Protein AF-X1IRZ3-F1 (afdb_monomer_lite)

Secondary structure (DSSP, 8-state):
-HHHHTT-SSGGGGHHHHHHHHHHHHHHHS---HHHHHHHHHHHH-

Organism: NCBI:txid412755

Sequence (46 aa):
MKCEQLGFKNYEKFINEIMDTTHTIITKKKYINEKELEELIQKIIR

Structure (mmCIF, N/CA/C/O backbone):
data_AF-X1IRZ3-F1
#
_entry.id   AF-X1IRZ3-F1
#
loop_
_atom_site.group_PDB
_atom_site.id
_atom_site.type_symbol
_atom_site.label_atom_id
_atom_site.label_alt_id
_atom_site.label_comp_id
_atom_site.label_asym_id
_atom_site.label_entity_id
_atom_site.label_seq_id
_atom_site.pdbx_PDB_ins_code
_atom_site.Cartn_x
_atom_site.Cartn_y
_atom_site.Cartn_z
_atom_site.occupancy
_atom_site.B_iso_or_equiv
_atom_site.auth_seq_id
_atom_site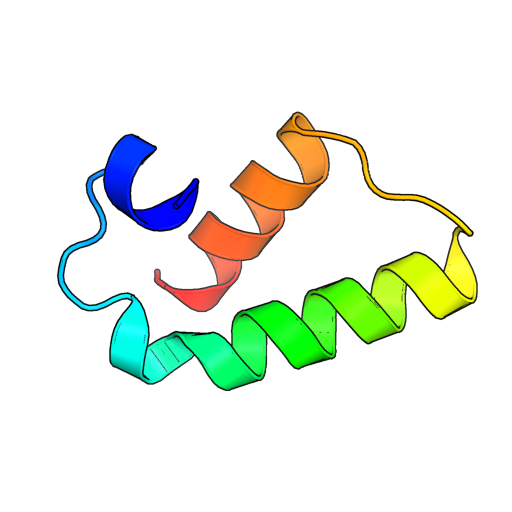.auth_comp_id
_atom_site.auth_asym_id
_atom_site.auth_atom_id
_atom_site.pdbx_PDB_model_num
ATOM 1 N N . MET A 1 1 ? 0.668 13.185 -5.998 1.00 75.19 1 MET A N 1
ATOM 2 C CA . MET A 1 1 ? 0.200 11.983 -5.260 1.00 75.19 1 MET A CA 1
ATOM 3 C C . MET A 1 1 ? 1.233 11.581 -4.198 1.00 75.19 1 MET A C 1
ATOM 5 O O . MET A 1 1 ? 2.399 11.914 -4.377 1.00 75.19 1 MET A O 1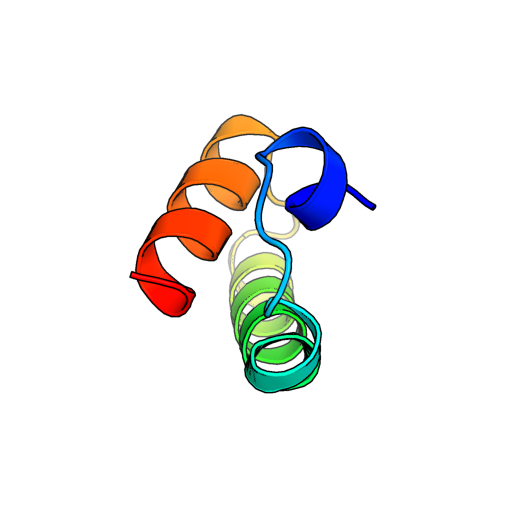
ATOM 9 N N . LYS A 1 2 ? 0.869 10.878 -3.107 1.00 83.75 2 LYS A N 1
ATOM 10 C CA . LYS A 1 2 ? 1.833 10.494 -2.043 1.00 83.75 2 LYS A CA 1
ATOM 11 C C . LYS A 1 2 ? 2.992 9.630 -2.573 1.00 83.75 2 LYS A C 1
ATOM 13 O O . LYS A 1 2 ? 4.129 9.829 -2.169 1.00 83.75 2 LYS A O 1
ATOM 18 N N . CYS A 1 3 ? 2.737 8.760 -3.554 1.00 84.56 3 CYS A N 1
ATOM 19 C CA . CYS A 1 3 ? 3.774 7.974 -4.236 1.00 84.56 3 CYS A CA 1
ATOM 20 C C . CYS A 1 3 ? 4.851 8.845 -4.912 1.00 84.56 3 CYS A C 1
ATOM 22 O O . CYS A 1 3 ? 6.035 8.538 -4.811 1.00 84.56 3 CYS A O 1
ATOM 24 N N . GLU A 1 4 ? 4.459 9.955 -5.547 1.00 86.12 4 GLU A N 1
ATOM 25 C CA . GLU A 1 4 ? 5.396 10.906 -6.166 1.00 86.12 4 GLU A CA 1
ATOM 26 C C . GLU A 1 4 ? 6.203 11.671 -5.113 1.00 86.12 4 GLU A C 1
ATOM 28 O O . GLU A 1 4 ? 7.401 11.876 -5.288 1.00 86.12 4 GLU A O 1
ATOM 33 N N . GLN A 1 5 ? 5.573 12.042 -3.991 1.00 87.00 5 GLN A N 1
ATOM 34 C CA . GLN A 1 5 ? 6.259 12.676 -2.856 1.00 87.00 5 GLN A CA 1
ATOM 35 C C . GLN A 1 5 ? 7.299 11.745 -2.216 1.00 87.00 5 GLN A C 1
ATOM 37 O O . GLN A 1 5 ? 8.320 12.214 -1.724 1.00 87.00 5 GLN A O 1
ATOM 42 N N . LEU A 1 6 ? 7.061 10.430 -2.261 1.00 86.88 6 LEU A N 1
ATOM 43 C CA . LEU A 1 6 ? 8.008 9.395 -1.837 1.00 86.88 6 LEU A CA 1
ATOM 44 C C . LEU A 1 6 ? 9.078 9.077 -2.903 1.00 86.88 6 LEU A C 1
ATOM 46 O O . LEU A 1 6 ? 9.956 8.253 -2.661 1.00 86.88 6 LEU A O 1
ATOM 50 N N . GLY A 1 7 ? 9.031 9.719 -4.076 1.00 88.75 7 GLY A N 1
ATOM 51 C CA . GLY A 1 7 ? 10.020 9.556 -5.145 1.00 88.75 7 GLY A CA 1
ATOM 52 C C . GLY A 1 7 ? 9.809 8.337 -6.050 1.00 88.75 7 GLY A C 1
ATOM 53 O O . GLY A 1 7 ? 10.671 8.032 -6.879 1.00 88.75 7 GLY A O 1
ATOM 54 N N . PHE A 1 8 ? 8.676 7.637 -5.942 1.00 87.62 8 PHE A N 1
ATOM 55 C CA . PHE A 1 8 ? 8.384 6.493 -6.802 1.00 87.62 8 PHE A CA 1
ATOM 56 C C . PHE A 1 8 ? 7.950 6.967 -8.187 1.00 87.62 8 PHE A C 1
ATOM 58 O O . PHE A 1 8 ? 6.898 7.574 -8.330 1.00 87.62 8 PHE A O 1
ATOM 65 N N . LYS A 1 9 ? 8.748 6.665 -9.220 1.00 84.31 9 LYS A N 1
ATOM 66 C CA . LYS A 1 9 ? 8.451 7.031 -10.620 1.00 84.31 9 LYS A CA 1
ATOM 67 C C . LYS A 1 9 ? 7.625 5.985 -11.373 1.00 84.31 9 LYS A C 1
ATOM 69 O O . LYS A 1 9 ? 6.908 6.331 -12.295 1.00 84.31 9 LYS A O 1
ATOM 74 N N . ASN A 1 10 ? 7.691 4.720 -10.955 1.00 84.94 10 ASN A N 1
ATOM 75 C CA . ASN A 1 10 ? 6.976 3.600 -11.584 1.00 84.94 10 ASN A CA 1
ATOM 76 C C . ASN A 1 10 ? 5.690 3.213 -10.833 1.00 84.94 10 ASN A C 1
ATOM 78 O O . ASN A 1 10 ? 5.191 2.101 -10.999 1.00 84.94 10 ASN A O 1
ATOM 82 N N . TYR A 1 11 ? 5.173 4.103 -9.981 1.00 85.25 11 TYR A N 1
ATOM 83 C CA . TYR A 1 11 ? 4.024 3.821 -9.116 1.00 85.25 11 TYR A CA 1
ATOM 84 C C . TYR A 1 11 ? 2.746 3.494 -9.898 1.00 85.25 11 TYR A C 1
ATOM 86 O O . TYR A 1 11 ? 1.900 2.769 -9.389 1.00 85.25 11 TYR A O 1
ATOM 94 N N . GLU A 1 12 ? 2.621 3.975 -11.139 1.00 88.19 12 GLU A N 1
ATOM 95 C CA . GLU A 1 12 ? 1.471 3.715 -1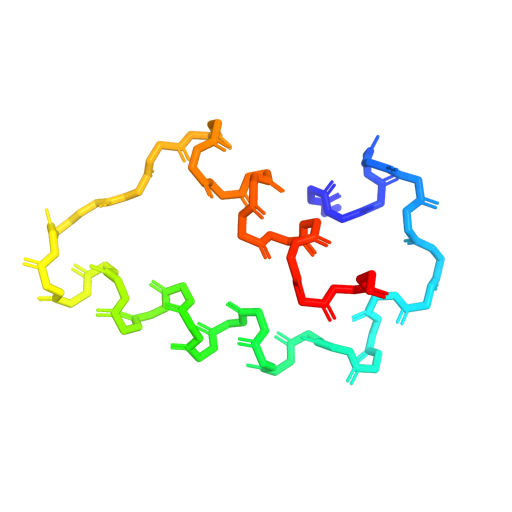2.012 1.00 88.19 12 GLU A CA 1
ATOM 96 C C . GLU A 1 12 ? 1.239 2.218 -12.246 1.00 88.19 12 GLU A C 1
ATOM 98 O O . GLU A 1 12 ? 0.097 1.776 -12.327 1.00 88.19 12 GLU A O 1
ATOM 103 N N . LYS A 1 13 ? 2.307 1.407 -12.271 1.00 90.75 13 LYS A N 1
ATOM 104 C CA . LYS A 1 13 ? 2.197 -0.057 -12.408 1.00 90.75 13 LYS A CA 1
ATOM 105 C C . LYS A 1 13 ? 1.558 -0.723 -11.191 1.00 90.75 13 LYS A C 1
ATOM 107 O O . LYS A 1 13 ? 0.988 -1.799 -11.316 1.00 90.75 13 LYS A O 1
ATOM 112 N N . PHE A 1 14 ? 1.654 -0.074 -10.036 1.00 91.06 14 PHE A N 1
ATOM 113 C CA . PHE A 1 14 ? 1.210 -0.586 -8.744 1.00 91.06 14 PHE A CA 1
ATOM 114 C C . PHE A 1 14 ? -0.031 0.144 -8.228 1.00 91.06 14 PHE A C 1
ATOM 116 O O . PHE A 1 14 ? -0.504 -0.148 -7.134 1.00 91.06 14 PHE A O 1
ATOM 123 N N . ILE A 1 15 ? -0.572 1.109 -8.982 1.00 90.75 15 ILE A N 1
ATOM 124 C CA . ILE A 1 15 ? -1.603 2.010 -8.461 1.00 90.75 15 ILE A CA 1
ATOM 125 C C . ILE A 1 15 ? -2.882 1.270 -8.075 1.00 90.75 15 ILE A C 1
ATOM 127 O O . ILE A 1 15 ? -3.443 1.533 -7.014 1.00 90.75 15 ILE A O 1
ATOM 131 N N . ASN A 1 16 ? -3.288 0.295 -8.889 1.00 93.31 16 ASN A N 1
ATOM 132 C CA . ASN A 1 16 ? -4.459 -0.530 -8.613 1.00 93.31 16 ASN A CA 1
ATOM 133 C C . ASN A 1 16 ? -4.248 -1.368 -7.349 1.00 93.31 16 ASN A C 1
ATOM 135 O O . ASN A 1 16 ? -5.110 -1.398 -6.482 1.00 93.31 16 ASN A O 1
ATOM 139 N N . GLU A 1 17 ? -3.066 -1.963 -7.188 1.00 93.31 17 GLU A N 1
ATOM 140 C CA . GLU A 1 17 ? -2.737 -2.768 -6.009 1.00 93.31 17 GLU A CA 1
ATOM 141 C C . GLU A 1 17 ? -2.676 -1.919 -4.730 1.00 93.31 17 GLU A C 1
ATOM 143 O O . GLU A 1 17 ? -3.202 -2.313 -3.685 1.00 93.31 17 GLU A O 1
ATOM 148 N N . ILE A 1 18 ? -2.097 -0.715 -4.814 1.00 92.56 18 ILE A N 1
ATOM 149 C CA . ILE A 1 18 ? -2.083 0.259 -3.716 1.00 92.56 18 ILE A CA 1
ATOM 150 C C . ILE A 1 18 ? -3.516 0.626 -3.332 1.00 92.56 18 ILE A C 1
ATOM 152 O O . ILE A 1 18 ? -3.845 0.627 -2.143 1.00 92.56 18 ILE A O 1
ATOM 156 N N . MET A 1 19 ? -4.377 0.904 -4.312 1.00 92.50 19 MET A N 1
ATOM 157 C CA . MET A 1 19 ? -5.777 1.244 -4.072 1.00 92.50 19 MET A CA 1
ATOM 158 C C . MET A 1 19 ? -6.564 0.090 -3.451 1.00 92.50 19 MET A C 1
ATOM 160 O O . MET A 1 19 ? -7.232 0.310 -2.440 1.00 92.50 19 MET A O 1
ATOM 164 N N . ASP A 1 20 ? -6.450 -1.125 -3.982 1.00 94.81 20 ASP A N 1
ATOM 165 C CA . ASP A 1 20 ? -7.169 -2.304 -3.485 1.00 94.81 20 ASP A CA 1
ATOM 166 C C . ASP A 1 20 ? -6.747 -2.664 -2.058 1.00 94.81 20 ASP A C 1
ATOM 168 O O . ASP A 1 20 ? -7.583 -2.929 -1.181 1.00 94.81 20 ASP A O 1
ATOM 172 N N . THR A 1 21 ? -5.443 -2.609 -1.784 1.00 92.31 21 THR A N 1
ATOM 173 C CA . THR A 1 21 ? -4.908 -2.885 -0.447 1.00 92.31 21 THR A CA 1
ATOM 174 C C . THR A 1 21 ? -5.346 -1.805 0.540 1.00 92.31 21 THR A C 1
ATOM 176 O O . THR A 1 21 ? -5.811 -2.117 1.641 1.00 92.31 21 THR A O 1
ATOM 179 N N . THR A 1 22 ? -5.272 -0.534 0.136 1.00 92.62 22 THR A N 1
ATOM 180 C CA . THR A 1 22 ? -5.731 0.597 0.956 1.00 92.62 22 THR A CA 1
ATOM 181 C C . THR A 1 22 ? -7.228 0.489 1.243 1.00 92.62 22 THR A C 1
ATOM 183 O O . THR A 1 22 ? -7.644 0.620 2.394 1.00 92.62 22 THR A O 1
ATOM 186 N N . HIS A 1 23 ? -8.041 0.171 0.233 1.00 93.56 23 HIS A N 1
ATOM 187 C CA . HIS A 1 23 ? -9.480 -0.025 0.384 1.00 93.56 23 HIS A CA 1
ATOM 188 C C . HIS A 1 23 ? -9.797 -1.179 1.343 1.00 93.56 23 HIS A C 1
ATOM 190 O O . HIS A 1 23 ? -10.618 -1.028 2.245 1.00 93.56 23 HIS A O 1
ATOM 196 N N . THR A 1 24 ? -9.092 -2.306 1.225 1.00 93.25 24 THR A N 1
ATOM 197 C CA . THR A 1 24 ? -9.249 -3.456 2.129 1.00 93.25 24 THR A CA 1
ATOM 198 C C . THR A 1 24 ? -8.959 -3.085 3.585 1.00 93.25 24 THR A C 1
ATOM 200 O O . THR A 1 24 ? -9.683 -3.504 4.494 1.00 93.25 24 THR A O 1
ATOM 203 N N . ILE A 1 25 ? -7.911 -2.294 3.825 1.00 91.44 25 ILE A N 1
ATOM 204 C CA . ILE A 1 25 ? -7.562 -1.829 5.172 1.00 91.44 25 ILE A CA 1
ATOM 205 C C . ILE A 1 25 ? -8.614 -0.859 5.695 1.00 91.44 25 ILE A C 1
ATOM 207 O O . ILE A 1 25 ? -9.080 -1.044 6.817 1.00 91.44 25 ILE A O 1
ATOM 211 N N . ILE A 1 26 ? -9.031 0.1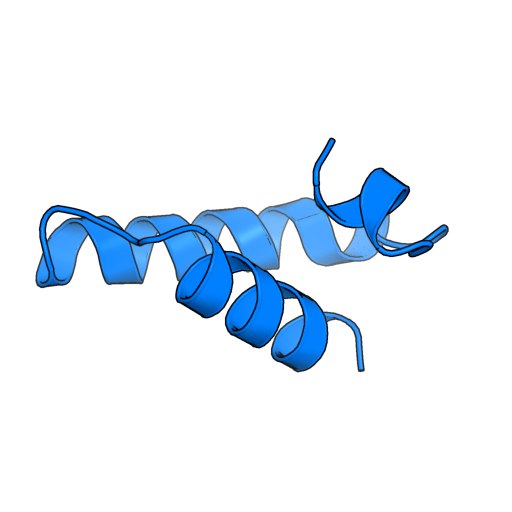24 4.896 1.00 92.75 26 ILE A N 1
ATOM 212 C CA . ILE A 1 26 ? -10.055 1.097 5.296 1.00 92.75 26 ILE A CA 1
ATOM 213 C C . ILE A 1 26 ? -11.370 0.385 5.622 1.00 92.75 26 ILE A C 1
ATOM 215 O O . ILE A 1 26 ? -11.980 0.686 6.643 1.00 92.75 26 ILE A O 1
ATOM 219 N N . THR A 1 27 ? -11.775 -0.620 4.849 1.00 93.62 27 THR A N 1
ATOM 220 C CA . THR A 1 27 ? -12.988 -1.401 5.138 1.00 93.62 27 THR A CA 1
ATOM 221 C C . THR A 1 27 ? -12.903 -2.141 6.480 1.00 93.62 27 THR A C 1
ATOM 223 O O . THR A 1 27 ? -13.913 -2.282 7.168 1.00 93.62 27 THR A O 1
ATOM 226 N N . LYS A 1 28 ? -11.707 -2.568 6.912 1.00 92.06 28 LYS A N 1
ATOM 227 C CA . LYS A 1 28 ? -11.499 -3.246 8.208 1.00 92.06 28 LYS A CA 1
ATOM 228 C C . LYS A 1 28 ? -11.315 -2.280 9.384 1.00 92.06 28 LYS A C 1
ATOM 230 O O . LYS A 1 28 ? -11.897 -2.488 10.444 1.00 92.06 28 LYS A O 1
ATOM 235 N N . LYS A 1 29 ? -10.481 -1.250 9.220 1.00 90.81 29 LYS A N 1
ATOM 236 C CA . LYS A 1 29 ? -10.054 -0.316 10.281 1.00 90.81 29 LYS A CA 1
ATOM 237 C C . LYS A 1 29 ? -10.856 0.987 10.322 1.00 90.81 29 LYS A C 1
ATOM 239 O O . LYS A 1 29 ? -10.693 1.759 11.261 1.00 90.81 29 LYS A O 1
ATOM 244 N N . LYS A 1 30 ? -11.707 1.246 9.325 1.00 88.88 30 LYS A N 1
ATOM 245 C CA . LYS A 1 30 ? -12.451 2.499 9.070 1.00 88.88 30 LYS A CA 1
ATOM 246 C C . LYS A 1 30 ? -11.596 3.723 8.730 1.00 88.88 30 LYS A C 1
ATOM 248 O O . LYS A 1 30 ? -12.146 4.717 8.270 1.00 88.88 30 LYS A O 1
ATOM 253 N N . TYR A 1 31 ? -10.280 3.663 8.916 1.00 90.38 31 TYR A N 1
ATOM 254 C CA . TYR A 1 31 ? -9.339 4.695 8.496 1.00 90.38 31 TYR A CA 1
ATOM 255 C C . TYR A 1 31 ? -7.933 4.107 8.314 1.00 90.38 31 TYR A C 1
ATOM 257 O O . TYR A 1 31 ? -7.642 3.001 8.772 1.00 90.38 31 TYR A O 1
ATOM 265 N N . ILE A 1 32 ? -7.066 4.869 7.654 1.00 91.25 32 ILE A N 1
ATOM 266 C CA . ILE A 1 32 ? -5.626 4.631 7.561 1.00 91.25 32 ILE A CA 1
ATOM 267 C C . ILE A 1 32 ? -4.933 5.969 7.815 1.00 91.25 32 ILE A C 1
ATOM 269 O O . ILE A 1 32 ? -5.387 6.998 7.306 1.00 91.25 32 ILE A O 1
ATOM 273 N N . ASN A 1 33 ? -3.897 5.991 8.649 1.00 93.00 33 ASN A N 1
ATOM 274 C CA . ASN A 1 33 ? -3.115 7.212 8.848 1.00 93.00 33 ASN A CA 1
ATOM 275 C C . ASN A 1 33 ? -2.001 7.343 7.795 1.00 93.00 33 ASN A C 1
ATOM 277 O O . ASN A 1 33 ? -1.705 6.408 7.054 1.00 93.00 33 ASN A O 1
ATOM 281 N N . GLU A 1 34 ? -1.378 8.518 7.727 1.00 90.88 34 GLU A N 1
ATOM 282 C CA . GLU A 1 34 ? -0.362 8.818 6.715 1.00 90.88 34 GLU A CA 1
ATOM 283 C C . GLU A 1 34 ? 0.843 7.870 6.779 1.00 90.88 34 GLU A C 1
ATOM 285 O O . GLU A 1 34 ? 1.278 7.370 5.745 1.00 90.88 34 GLU A O 1
ATOM 290 N N . LYS A 1 35 ? 1.330 7.550 7.982 1.00 92.50 35 LYS A N 1
ATOM 291 C CA . LYS A 1 35 ? 2.467 6.641 8.171 1.00 92.50 35 LYS A CA 1
ATOM 292 C C . LYS A 1 35 ? 2.135 5.214 7.723 1.00 92.50 35 LYS A C 1
ATOM 294 O O . LYS A 1 35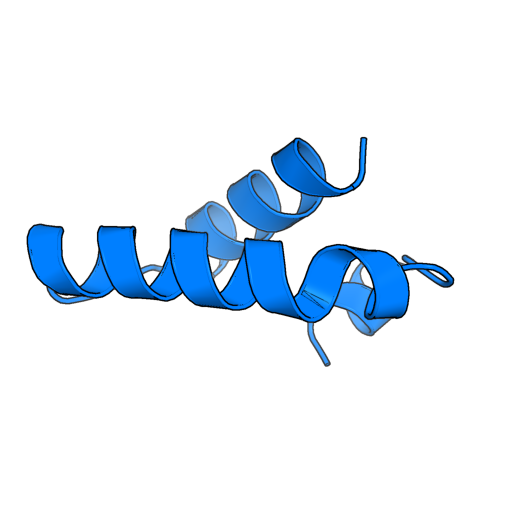 ? 2.937 4.579 7.049 1.00 92.50 35 LYS A O 1
ATOM 299 N N . GLU A 1 36 ? 0.941 4.725 8.051 1.00 92.38 36 GLU A N 1
ATOM 300 C CA . GLU A 1 36 ? 0.466 3.410 7.596 1.00 92.38 36 GLU A CA 1
ATOM 301 C C . GLU A 1 36 ? 0.350 3.349 6.067 1.00 92.38 36 GLU A C 1
ATOM 303 O O . GLU A 1 36 ? 0.695 2.336 5.458 1.00 92.38 36 GLU A O 1
ATOM 308 N N . LEU A 1 37 ? -0.113 4.434 5.438 1.00 92.31 37 LEU A N 1
ATOM 309 C CA . LEU A 1 37 ? -0.193 4.527 3.983 1.00 92.31 37 LEU A CA 1
ATOM 310 C C . LEU A 1 37 ? 1.202 4.532 3.340 1.00 92.31 37 LEU A C 1
ATOM 312 O O . LEU A 1 37 ? 1.409 3.860 2.332 1.00 92.31 37 LEU A O 1
ATOM 316 N N . GLU A 1 38 ? 2.167 5.250 3.919 1.00 93.06 38 GLU A N 1
ATOM 317 C CA . GLU A 1 38 ? 3.559 5.243 3.452 1.00 93.06 38 GLU A CA 1
ATOM 318 C C . GLU A 1 38 ? 4.185 3.847 3.530 1.00 93.06 38 GLU A C 1
ATOM 320 O O . GLU A 1 38 ? 4.772 3.384 2.550 1.00 93.06 38 GLU A O 1
ATOM 325 N N . GLU A 1 39 ? 4.027 3.156 4.662 1.00 93.00 39 GLU A N 1
ATOM 326 C CA . GLU A 1 39 ? 4.527 1.790 4.857 1.00 93.00 39 GLU A CA 1
ATOM 327 C C . GLU A 1 39 ? 3.893 0.810 3.858 1.00 93.00 39 GLU A C 1
ATOM 329 O O . GLU A 1 39 ? 4.584 -0.038 3.288 1.00 93.00 39 GLU A O 1
ATOM 334 N N . LEU A 1 40 ? 2.593 0.955 3.590 1.00 92.94 40 LEU A N 1
ATOM 335 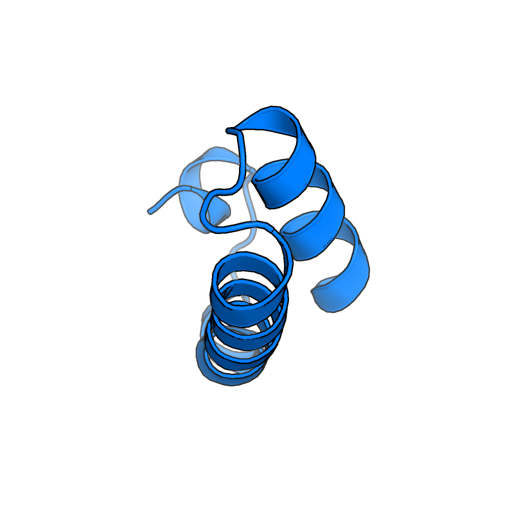C CA . LEU A 1 40 ? 1.881 0.151 2.598 1.00 92.94 40 LEU A CA 1
ATOM 336 C C . LEU A 1 40 ? 2.420 0.377 1.185 1.00 92.94 40 LEU A C 1
ATOM 338 O O . LEU A 1 40 ? 2.716 -0.589 0.484 1.00 92.94 40 LEU A O 1
ATOM 342 N N . ILE A 1 41 ? 2.575 1.638 0.774 1.00 92.00 41 ILE A N 1
ATOM 343 C CA . ILE A 1 41 ? 3.094 1.986 -0.554 1.00 92.00 41 ILE A CA 1
ATOM 344 C C . ILE A 1 41 ? 4.515 1.436 -0.723 1.00 92.00 41 ILE A C 1
ATOM 346 O O . ILE A 1 41 ? 4.821 0.828 -1.749 1.00 92.00 41 ILE A O 1
ATOM 350 N N . GLN A 1 42 ? 5.373 1.593 0.292 1.00 90.94 42 GLN A N 1
ATOM 351 C CA . GLN A 1 42 ? 6.731 1.045 0.267 1.00 90.94 42 GLN A CA 1
ATOM 352 C C . GLN A 1 42 ? 6.741 -0.480 0.162 1.00 90.94 42 GLN A C 1
ATOM 354 O O . GLN A 1 42 ? 7.611 -1.022 -0.507 1.00 90.94 42 GLN A O 1
ATOM 359 N N . LYS A 1 43 ? 5.794 -1.173 0.801 1.00 91.19 43 LYS A N 1
ATOM 360 C CA . LYS A 1 43 ? 5.709 -2.637 0.761 1.00 91.19 43 LYS A CA 1
ATOM 361 C C . LYS A 1 43 ? 5.272 -3.178 -0.603 1.00 91.19 43 LYS A C 1
ATOM 363 O O . LYS A 1 43 ? 5.659 -4.285 -0.943 1.00 91.19 43 LYS A O 1
ATOM 368 N N . ILE A 1 44 ? 4.450 -2.433 -1.340 1.00 90.81 44 ILE A N 1
ATOM 369 C CA . ILE A 1 44 ? 3.941 -2.862 -2.652 1.00 90.81 44 ILE A CA 1
ATOM 370 C C . ILE A 1 44 ? 4.956 -2.570 -3.763 1.00 90.81 44 ILE A C 1
ATOM 372 O O . ILE A 1 44 ? 5.136 -3.375 -4.668 1.00 90.81 44 ILE A O 1
ATOM 376 N N . ILE A 1 45 ? 5.614 -1.408 -3.717 1.00 87.25 45 ILE A N 1
ATOM 377 C CA . ILE A 1 45 ? 6.513 -0.975 -4.800 1.00 87.25 45 ILE A CA 1
ATOM 378 C C . ILE A 1 45 ? 7.907 -1.631 -4.708 1.00 87.25 45 ILE A C 1
ATOM 380 O O . ILE A 1 45 ? 8.634 -1.659 -5.705 1.00 87.25 45 ILE A O 1
ATOM 384 N N . ARG A 1 46 ? 8.306 -2.108 -3.526 1.00 76.06 46 ARG A N 1
ATOM 385 C CA . ARG A 1 46 ? 9.643 -2.648 -3.246 1.00 76.06 46 ARG A CA 1
ATOM 386 C C . ARG A 1 46 ? 9.687 -4.164 -3.368 1.00 76.06 46 ARG A C 1
ATOM 388 O O . ARG A 1 46 ? 10.685 -4.645 -3.946 1.00 76.06 46 ARG A O 1
#

Foldseek 3Di:
DVCVVVVNPPCVVCVVVLVVVLVVVCVVVVDDDPVRSVVSSVVRSD

pLDDT: mean 89.84, std 4.17, range [75.19, 94.81]

Radius of gyration: 10.17 Å; chains: 1; bounding box: 23×16×23 Å